Protein AF-A0A6A4HYD0-F1 (afdb_monomer_lite)

pLDDT: mean 85.58, std 15.9, range [44.88, 98.12]

Foldseek 3Di:
DADALVVQVVLQVLLCVLCVVVVWDKDWDPLNVCVVVPPPPGTDRHTDIDTPCCVPDDPVRSLVSSVVPDVVRDDDDDDPDDPPPPPPDDDDDDD

Radius of gyration: 20.58 Å; chains: 1; bounding box: 46×67×31 Å

InterPro domains:
  IPR043519 Nucleotidyltransferase superfamily [SSF81301] (7-66)

Organism: NCBI:txid1447944

Secondary structure (DSSP, 8-state):
-PPPHHHHHHHHHHHHHHHHHTT--EEEEHHHHHHHTT-TT----S-EEEES--TT--HHHHHHHHHHH-TT-------PPPP------------

Sequence (95 aa):
MTPTPKQVRKAARTAINIFNEHGINCCLFGSLACHIYGMRNRDPEDVDLIILNNRGNDAESLKQILVDEDDNFFWVIHKIRAPHTKCCGTGSPGV

Structure (mmCIF, N/CA/C/O backbone):
data_AF-A0A6A4HYD0-F1
#
_entry.id   AF-A0A6A4HYD0-F1
#
loop_
_atom_site.group_PDB
_atom_site.id
_atom_site.type_symbol
_atom_site.label_atom_id
_atom_site.label_alt_id
_atom_site.label_comp_id
_atom_site.label_asym_id
_atom_site.label_entity_id
_atom_site.label_seq_id
_atom_site.pdbx_PDB_ins_code
_atom_site.Cartn_x
_atom_site.Cartn_y
_atom_site.Cartn_z
_atom_site.occupancy
_atom_site.B_iso_or_equiv
_atom_site.auth_seq_id
_atom_site.auth_comp_id
_atom_site.auth_asym_id
_atom_site.auth_atom_id
_atom_site.pdbx_PDB_model_num
ATOM 1 N N . MET A 1 1 ? 20.433 0.684 3.276 1.00 64.06 1 MET A N 1
ATOM 2 C CA . MET A 1 1 ? 20.005 -0.670 2.870 1.00 64.06 1 MET A CA 1
ATOM 3 C C . MET A 1 1 ? 18.794 -0.490 1.977 1.00 64.06 1 MET A C 1
ATOM 5 O O . MET A 1 1 ? 17.846 0.133 2.431 1.00 64.06 1 MET A O 1
ATOM 9 N N . THR A 1 2 ? 18.855 -0.925 0.721 1.00 83.19 2 THR A N 1
ATOM 10 C CA . THR A 1 2 ? 17.749 -0.768 -0.240 1.00 83.19 2 THR A CA 1
ATOM 11 C C . THR A 1 2 ? 16.758 -1.922 -0.062 1.00 83.19 2 THR A C 1
ATOM 13 O O . THR A 1 2 ? 17.210 -3.068 0.050 1.00 83.19 2 THR A O 1
ATOM 16 N N . PRO A 1 3 ? 15.43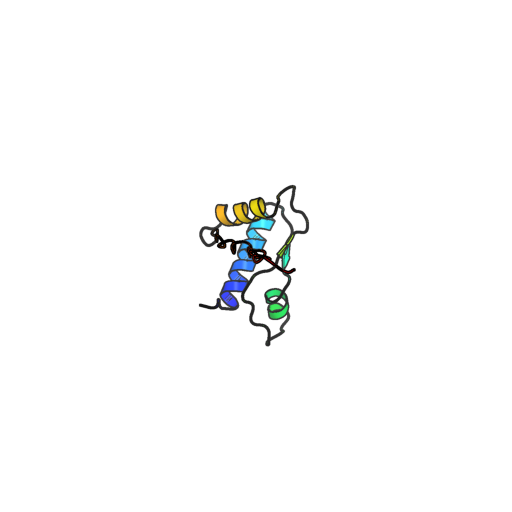8 -1.670 0.023 1.00 88.50 3 PRO A N 1
ATOM 17 C CA . PRO A 1 3 ? 14.458 -2.740 0.162 1.00 88.50 3 PRO A CA 1
ATOM 18 C C . PRO A 1 3 ? 14.412 -3.603 -1.103 1.00 88.50 3 PRO A C 1
ATOM 20 O O . PRO A 1 3 ? 14.593 -3.133 -2.221 1.00 88.50 3 PRO A O 1
ATOM 23 N N . THR A 1 4 ? 14.149 -4.897 -0.934 1.00 91.31 4 THR A N 1
ATOM 24 C CA . THR A 1 4 ? 13.931 -5.797 -2.073 1.00 91.31 4 THR A CA 1
ATOM 25 C C . THR A 1 4 ? 12.551 -5.552 -2.697 1.00 91.31 4 THR A C 1
ATOM 27 O O . THR A 1 4 ? 11.600 -5.255 -1.967 1.00 91.31 4 THR A O 1
ATOM 30 N N . PRO A 1 5 ? 12.348 -5.820 -4.003 1.00 90.00 5 PRO A N 1
ATOM 31 C CA . PRO A 1 5 ? 11.029 -5.686 -4.630 1.00 90.00 5 PRO A CA 1
ATOM 32 C C . PRO A 1 5 ? 9.932 -6.509 -3.936 1.00 90.00 5 PRO A C 1
ATOM 34 O O . PRO A 1 5 ? 8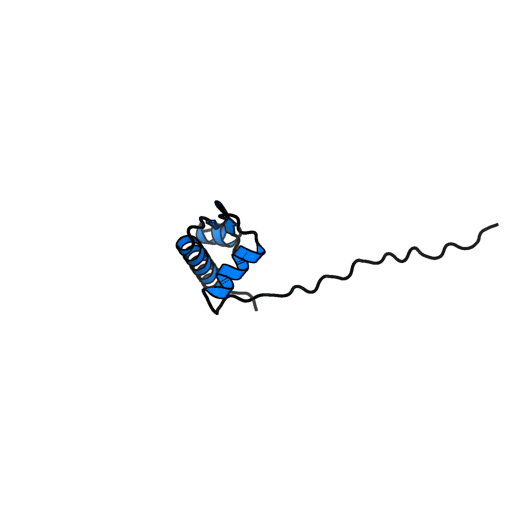.758 -6.145 -3.948 1.00 90.00 5 PRO A O 1
ATOM 37 N N . LYS A 1 6 ? 10.298 -7.631 -3.298 1.00 91.75 6 LYS A N 1
ATOM 38 C CA . LYS A 1 6 ? 9.374 -8.446 -2.498 1.00 91.75 6 LYS A CA 1
ATOM 39 C C . LYS A 1 6 ? 8.910 -7.715 -1.234 1.00 91.75 6 LYS A C 1
ATOM 41 O O . LYS A 1 6 ? 7.734 -7.818 -0.898 1.00 91.75 6 LYS A O 1
ATOM 46 N N . GLN A 1 7 ? 9.803 -6.995 -0.553 1.00 93.12 7 GLN A N 1
ATOM 47 C CA . GLN A 1 7 ? 9.456 -6.187 0.620 1.00 93.12 7 GLN A CA 1
ATOM 48 C C . GLN A 1 7 ? 8.551 -5.019 0.230 1.00 93.12 7 GLN A C 1
ATOM 50 O O . GLN A 1 7 ? 7.510 -4.843 0.853 1.00 93.12 7 GLN A O 1
ATOM 55 N N . VAL A 1 8 ? 8.876 -4.308 -0.854 1.00 94.44 8 VAL A N 1
ATOM 56 C CA . VAL A 1 8 ? 8.061 -3.180 -1.335 1.00 94.44 8 VAL A CA 1
ATOM 57 C C . VAL A 1 8 ? 6.665 -3.650 -1.771 1.00 94.44 8 VAL A C 1
ATOM 59 O O . VAL A 1 8 ? 5.660 -3.068 -1.373 1.00 94.44 8 VAL A O 1
ATOM 62 N N . ARG A 1 9 ? 6.561 -4.792 -2.473 1.00 94.38 9 ARG A N 1
ATOM 63 C CA . ARG A 1 9 ? 5.261 -5.427 -2.779 1.00 94.38 9 ARG A CA 1
ATOM 64 C C . ARG A 1 9 ? 4.468 -5.815 -1.532 1.00 94.38 9 ARG A C 1
ATOM 66 O O . ARG A 1 9 ? 3.243 -5.714 -1.547 1.00 94.38 9 ARG A O 1
ATOM 73 N N . LYS A 1 10 ? 5.138 -6.314 -0.487 1.00 95.69 10 LYS A N 1
ATOM 74 C CA . LYS A 1 10 ? 4.480 -6.670 0.777 1.00 95.69 10 LYS A CA 1
ATOM 75 C C . LYS A 1 10 ? 3.913 -5.415 1.443 1.00 95.69 10 LYS A C 1
ATOM 77 O O . LYS A 1 10 ? 2.731 -5.416 1.756 1.00 95.69 10 LYS A O 1
ATOM 82 N N . ALA A 1 11 ? 4.713 -4.356 1.562 1.00 96.00 11 ALA A N 1
ATOM 83 C CA . ALA A 1 11 ? 4.280 -3.079 2.127 1.00 96.00 11 ALA A CA 1
ATOM 84 C C . ALA A 1 11 ? 3.077 -2.494 1.369 1.00 96.00 11 ALA A C 1
ATOM 86 O O . ALA A 1 11 ? 2.081 -2.131 1.988 1.00 96.00 11 ALA A O 1
ATOM 87 N N . ALA A 1 12 ? 3.118 -2.496 0.031 1.00 96.94 12 ALA A N 1
ATOM 88 C CA . ALA A 1 12 ? 2.004 -2.025 -0.791 1.00 96.94 12 ALA A CA 1
ATOM 89 C C . ALA A 1 12 ? 0.717 -2.822 -0.559 1.00 96.94 12 ALA A C 1
ATOM 91 O O . ALA A 1 12 ? -0.349 -2.237 -0.401 1.00 96.94 12 ALA A O 1
ATOM 92 N N . ARG A 1 13 ? 0.811 -4.157 -0.512 1.00 97.06 13 ARG A N 1
ATOM 93 C CA . ARG A 1 13 ? -0.344 -5.020 -0.233 1.00 97.06 13 ARG A CA 1
ATOM 94 C C . ARG A 1 13 ? -0.950 -4.707 1.132 1.00 97.06 13 ARG A C 1
ATOM 96 O O . ARG A 1 13 ? -2.162 -4.567 1.221 1.00 97.06 13 ARG A O 1
ATOM 103 N N . THR A 1 14 ? -0.116 -4.614 2.163 1.00 97.81 14 THR A N 1
ATOM 104 C CA . THR A 1 14 ? -0.575 -4.326 3.521 1.00 97.81 14 THR A CA 1
ATOM 105 C C . THR A 1 14 ? -1.287 -2.976 3.578 1.00 97.81 14 THR A C 1
ATOM 107 O O . THR A 1 14 ? -2.427 -2.923 4.023 1.00 97.81 14 THR A O 1
ATOM 110 N N . ALA A 1 15 ? -0.683 -1.915 3.031 1.00 97.75 15 ALA A N 1
ATOM 111 C CA . ALA A 1 15 ? -1.293 -0.586 3.023 1.00 97.75 15 ALA A CA 1
ATOM 112 C C . ALA A 1 15 ? -2.638 -0.549 2.273 1.00 97.75 15 ALA A C 1
ATOM 114 O O . ALA A 1 15 ? -3.605 0.028 2.762 1.00 97.75 15 ALA A O 1
ATOM 115 N N . ILE A 1 16 ? -2.724 -1.200 1.106 1.00 97.69 16 ILE A N 1
ATOM 116 C CA . ILE A 1 16 ? -3.970 -1.280 0.326 1.00 97.69 16 ILE A CA 1
ATOM 117 C C . ILE A 1 16 ? -5.058 -2.035 1.100 1.00 97.69 16 ILE A C 1
ATOM 119 O O . ILE A 1 16 ? -6.209 -1.604 1.092 1.00 97.69 16 ILE A O 1
ATOM 123 N N . ASN A 1 17 ? -4.711 -3.141 1.766 1.00 98.12 17 ASN A N 1
ATOM 124 C CA . ASN A 1 17 ? -5.667 -3.914 2.558 1.00 98.12 17 ASN A CA 1
ATOM 125 C C . ASN A 1 17 ? -6.211 -3.099 3.737 1.00 98.12 17 ASN A C 1
ATOM 127 O O . ASN A 1 17 ? -7.427 -3.021 3.884 1.00 98.12 17 ASN A O 1
ATOM 131 N N . ILE A 1 18 ? -5.329 -2.439 4.498 1.00 98.12 18 ILE A N 1
ATOM 132 C CA . ILE A 1 18 ? -5.716 -1.561 5.612 1.00 98.12 18 ILE A CA 1
ATOM 133 C C . ILE A 1 18 ? -6.669 -0.470 5.113 1.00 98.12 18 ILE A C 1
ATOM 135 O O . ILE A 1 18 ? -7.763 -0.293 5.643 1.00 98.12 18 ILE A O 1
ATOM 139 N N . PHE A 1 19 ? -6.313 0.236 4.036 1.00 97.94 19 PHE A N 1
ATOM 140 C CA . PHE A 1 19 ? -7.195 1.266 3.491 1.00 97.94 19 PHE A CA 1
ATOM 141 C C . PHE A 1 19 ? -8.543 0.703 3.036 1.00 97.94 19 PHE A C 1
ATOM 143 O O . PHE A 1 19 ? -9.577 1.300 3.336 1.00 97.94 19 PHE A O 1
ATOM 150 N N . ASN A 1 20 ? -8.563 -0.464 2.393 1.00 97.06 20 ASN A N 1
ATOM 151 C CA . ASN A 1 20 ? -9.803 -1.111 1.979 1.00 97.06 20 ASN A CA 1
ATOM 152 C C . ASN A 1 20 ? -10.701 -1.484 3.177 1.00 97.06 20 ASN A C 1
ATOM 154 O O . ASN A 1 20 ? -11.913 -1.285 3.107 1.00 97.06 20 ASN A O 1
ATOM 158 N N . GLU A 1 21 ? -10.128 -1.959 4.287 1.00 97.56 21 GLU A N 1
ATOM 159 C CA . GLU A 1 21 ? -10.851 -2.248 5.539 1.00 97.56 21 GLU A CA 1
ATOM 160 C C . GLU A 1 21 ? -11.468 -0.984 6.162 1.00 97.56 21 GLU A C 1
ATOM 162 O O . GLU A 1 21 ? -12.578 -1.023 6.692 1.00 97.56 21 GLU A O 1
ATOM 167 N N . HIS A 1 22 ? -10.819 0.169 5.984 1.00 96.69 22 HIS A N 1
ATOM 168 C CA . HIS A 1 22 ? -11.326 1.489 6.384 1.00 96.69 22 HIS A CA 1
ATOM 169 C C . HIS A 1 22 ? -12.256 2.147 5.338 1.00 96.69 22 HIS A C 1
ATOM 171 O O . HIS A 1 22 ? -12.696 3.294 5.502 1.00 96.69 22 HIS A O 1
ATOM 177 N N . GLY A 1 23 ? -12.596 1.440 4.255 1.00 96.94 23 GLY A N 1
ATOM 178 C CA . GLY A 1 23 ? -13.450 1.936 3.167 1.00 96.94 23 GLY A CA 1
ATOM 179 C C . GLY A 1 23 ? -12.793 3.013 2.291 1.00 96.94 23 GLY A C 1
ATOM 180 O O . GLY A 1 23 ? -13.488 3.796 1.633 1.00 96.94 23 GLY A O 1
ATOM 181 N N . ILE A 1 24 ? -11.464 3.083 2.312 1.00 97.94 24 ILE A N 1
ATOM 182 C CA . ILE A 1 24 ? -10.629 3.994 1.533 1.00 97.94 24 ILE A CA 1
ATOM 183 C C . ILE A 1 24 ? -10.091 3.230 0.317 1.00 97.94 24 ILE A C 1
ATOM 185 O O . ILE A 1 24 ? -9.255 2.336 0.402 1.00 97.94 24 ILE A O 1
ATOM 189 N N . ASN A 1 25 ? -10.563 3.623 -0.853 1.00 96.50 25 ASN A N 1
ATOM 190 C CA . ASN A 1 25 ? -10.090 3.182 -2.148 1.00 96.50 25 ASN A CA 1
ATOM 191 C C . ASN A 1 25 ? -8.812 3.939 -2.511 1.00 96.50 25 ASN A C 1
ATOM 193 O O . ASN A 1 25 ? -8.760 5.174 -2.520 1.00 96.50 25 ASN A O 1
ATOM 197 N N . CYS A 1 26 ? -7.796 3.185 -2.901 1.00 97.19 26 CYS A N 1
ATOM 198 C CA . CYS A 1 26 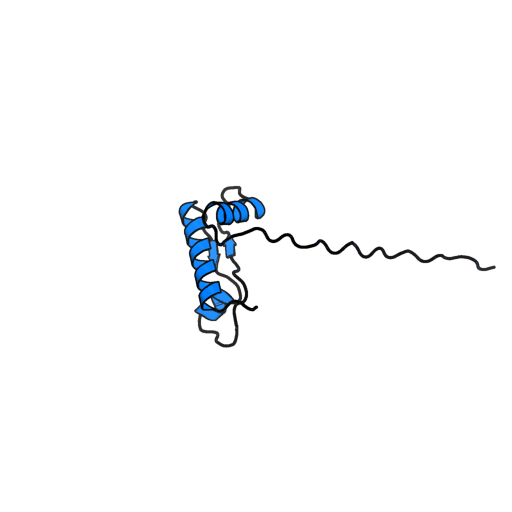? -6.564 3.712 -3.458 1.00 97.19 26 CYS A CA 1
ATOM 199 C C . CYS A 1 26 ? -6.134 2.892 -4.677 1.00 97.19 26 CYS A C 1
ATOM 201 O O . CYS A 1 26 ? -6.598 1.769 -4.887 1.00 97.19 26 CYS A O 1
ATOM 203 N N . CYS A 1 27 ? -5.251 3.453 -5.497 1.00 95.88 27 CYS A N 1
ATOM 204 C CA . CYS A 1 27 ? -4.599 2.718 -6.570 1.00 95.88 27 CYS A CA 1
ATOM 205 C C . CYS A 1 27 ? -3.079 2.844 -6.483 1.00 95.88 27 CYS A C 1
ATOM 207 O O . CYS A 1 27 ? -2.533 3.890 -6.129 1.00 95.88 27 CYS A O 1
ATOM 209 N N . LEU A 1 28 ? -2.404 1.740 -6.802 1.00 95.69 28 LEU A N 1
ATOM 210 C CA . LEU A 1 28 ? -0.954 1.685 -6.864 1.00 95.69 28 LEU A CA 1
ATOM 211 C C . LEU A 1 28 ? -0.460 2.390 -8.127 1.00 95.69 28 LEU A C 1
ATOM 213 O O . LEU A 1 28 ? -0.904 2.081 -9.234 1.00 95.69 28 LEU A O 1
ATOM 217 N N . PHE A 1 29 ? 0.497 3.292 -7.954 1.00 94.12 29 PHE A N 1
ATOM 218 C CA . PHE A 1 29 ? 1.150 4.024 -9.029 1.00 94.12 29 PHE A CA 1
ATOM 219 C C . PHE A 1 29 ? 2.679 3.904 -8.900 1.00 94.12 29 PHE A C 1
ATOM 221 O O . P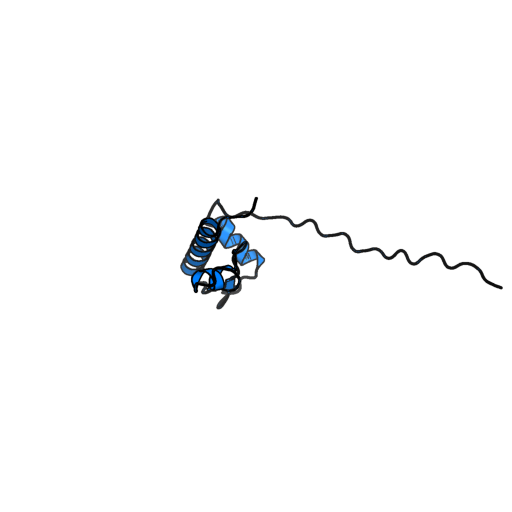HE A 1 29 ? 3.197 3.178 -8.051 1.00 94.12 29 PHE A O 1
ATOM 228 N N . GLY A 1 30 ? 3.416 4.561 -9.793 1.00 91.56 30 GLY A N 1
ATOM 229 C CA . GLY A 1 30 ? 4.858 4.724 -9.654 1.00 91.56 30 GLY A CA 1
ATOM 230 C C . GLY A 1 30 ? 5.686 3.497 -10.029 1.00 91.56 30 GLY A C 1
ATOM 231 O O . GLY A 1 30 ? 5.295 2.651 -10.846 1.00 91.56 30 GLY A O 1
ATOM 232 N N . SER A 1 31 ? 6.892 3.448 -9.465 1.00 91.81 31 SER A N 1
ATOM 233 C CA . SER A 1 31 ? 7.942 2.485 -9.819 1.00 91.81 31 SER A CA 1
ATOM 234 C C . SER A 1 31 ? 7.507 1.036 -9.566 1.00 91.81 31 SER A C 1
ATOM 236 O O . SER A 1 31 ? 7.715 0.165 -10.416 1.00 91.81 31 SER A O 1
ATOM 238 N N . LEU A 1 32 ? 6.817 0.789 -8.447 1.00 93.62 32 LEU A N 1
ATOM 239 C CA . LEU A 1 32 ? 6.309 -0.528 -8.079 1.00 93.62 32 LEU A CA 1
ATOM 240 C C . LEU A 1 32 ? 5.227 -1.024 -9.038 1.00 93.62 32 LEU A C 1
ATOM 242 O O . LEU A 1 32 ? 5.287 -2.180 -9.465 1.00 93.62 32 LEU A O 1
ATOM 246 N N . ALA A 1 33 ? 4.266 -0.171 -9.407 1.00 92.31 33 ALA A N 1
ATOM 247 C CA . ALA A 1 33 ? 3.253 -0.528 -10.398 1.00 92.31 33 ALA A CA 1
ATOM 248 C C . ALA A 1 33 ? 3.922 -0.935 -11.717 1.00 92.31 33 ALA A C 1
ATOM 250 O O . ALA A 1 33 ? 3.660 -2.016 -12.245 1.00 92.31 33 ALA A O 1
ATOM 251 N N . CYS A 1 34 ? 4.863 -0.120 -12.199 1.00 92.19 34 CYS A N 1
ATOM 252 C CA . CYS A 1 34 ? 5.619 -0.400 -13.417 1.00 92.19 34 CYS A CA 1
ATOM 253 C C . CYS A 1 34 ? 6.349 -1.752 -13.361 1.00 92.19 34 CYS A C 1
ATOM 255 O O . CYS A 1 34 ? 6.295 -2.532 -14.315 1.00 92.19 34 CYS A O 1
ATOM 257 N N . HIS A 1 35 ? 6.997 -2.043 -12.230 1.00 91.00 35 HIS A N 1
ATOM 258 C CA . HIS A 1 35 ? 7.692 -3.306 -11.999 1.00 91.00 35 HIS A CA 1
ATOM 259 C C . HIS A 1 35 ? 6.730 -4.508 -12.030 1.00 91.00 35 HIS A C 1
ATOM 261 O O . HIS A 1 35 ? 7.042 -5.531 -12.639 1.00 91.00 35 HIS A O 1
ATOM 267 N N . ILE A 1 36 ? 5.541 -4.390 -11.422 1.00 90.62 36 ILE A N 1
ATOM 268 C CA . ILE A 1 36 ? 4.502 -5.438 -11.447 1.00 90.62 36 ILE A CA 1
ATOM 269 C C . ILE A 1 36 ? 4.010 -5.703 -12.878 1.00 90.62 36 ILE A C 1
ATOM 271 O O . ILE A 1 36 ? 3.808 -6.860 -13.240 1.00 90.62 36 ILE A O 1
ATOM 275 N N . TYR A 1 37 ? 3.901 -4.667 -13.715 1.00 91.19 37 TYR A N 1
ATOM 276 C CA . TYR A 1 37 ? 3.535 -4.789 -15.134 1.00 91.19 37 TYR A CA 1
ATOM 277 C C . TYR A 1 37 ? 4.670 -5.297 -16.045 1.00 91.19 37 TYR A C 1
ATOM 279 O O . TYR A 1 37 ? 4.541 -5.285 -17.267 1.00 91.19 37 TYR A O 1
ATOM 287 N N . GLY A 1 38 ? 5.778 -5.783 -15.477 1.00 89.31 38 GLY A N 1
ATOM 288 C CA . GLY A 1 38 ? 6.833 -6.463 -16.228 1.00 89.31 38 GLY A CA 1
ATOM 289 C C . GLY A 1 38 ? 7.965 -5.560 -16.718 1.00 89.31 38 GLY A C 1
ATOM 290 O O . GLY A 1 38 ? 8.840 -6.038 -17.442 1.00 89.31 38 GLY A O 1
ATOM 291 N N . MET A 1 39 ? 8.016 -4.288 -16.304 1.00 88.38 39 MET A N 1
ATOM 292 C CA . MET A 1 39 ? 9.189 -3.445 -16.553 1.00 88.38 39 MET A CA 1
ATOM 293 C C . MET A 1 39 ? 10.353 -3.867 -15.645 1.00 88.38 39 MET A C 1
ATOM 295 O O . MET A 1 39 ? 10.445 -3.454 -14.492 1.00 88.38 39 MET A O 1
ATOM 299 N N . ARG A 1 40 ? 11.269 -4.682 -16.182 1.00 77.81 40 ARG A N 1
ATOM 300 C CA . ARG A 1 40 ? 12.398 -5.269 -15.432 1.00 77.81 40 ARG A CA 1
ATOM 301 C C . ARG A 1 40 ? 13.534 -4.295 -15.095 1.00 77.81 40 ARG A C 1
ATOM 303 O O . ARG A 1 40 ? 14.343 -4.615 -14.238 1.00 77.81 40 ARG A O 1
ATOM 310 N N . ASN A 1 41 ? 13.586 -3.123 -15.733 1.00 78.50 41 ASN A N 1
ATOM 311 C CA . ASN A 1 41 ? 14.639 -2.113 -15.525 1.00 78.50 41 ASN A CA 1
ATOM 312 C C . ASN A 1 41 ? 14.267 -1.047 -14.477 1.00 78.50 41 ASN A C 1
ATOM 314 O O . ASN A 1 41 ? 14.916 -0.007 -14.390 1.00 78.50 41 ASN A O 1
ATOM 318 N N . ARG A 1 42 ? 13.187 -1.262 -13.722 1.00 73.06 42 ARG A N 1
ATOM 319 C CA . ARG A 1 42 ? 12.770 -0.397 -12.617 1.00 73.06 42 ARG A CA 1
ATOM 320 C C . ARG A 1 42 ? 12.818 -1.222 -11.341 1.00 73.06 42 ARG A C 1
ATOM 322 O O . ARG A 1 42 ? 11.999 -2.126 -11.174 1.00 73.06 42 ARG A O 1
ATOM 329 N N . ASP A 1 43 ? 13.753 -0.902 -10.461 1.00 82.94 43 ASP A N 1
ATOM 330 C CA . ASP A 1 43 ? 13.759 -1.426 -9.102 1.00 82.94 43 ASP A CA 1
ATOM 331 C C . ASP A 1 43 ? 12.912 -0.496 -8.227 1.00 82.94 43 ASP A C 1
ATOM 333 O O . ASP A 1 43 ? 13.216 0.694 -8.139 1.00 82.94 43 ASP A O 1
ATOM 337 N N . PRO A 1 44 ? 11.801 -0.982 -7.651 1.00 87.31 44 PRO A N 1
ATOM 338 C CA . PRO A 1 44 ? 10.977 -0.161 -6.786 1.00 87.31 44 PRO A CA 1
ATOM 339 C C . PRO A 1 44 ? 11.647 -0.003 -5.426 1.00 87.31 44 PRO A C 1
ATOM 341 O O . PRO A 1 44 ? 12.003 -0.994 -4.786 1.00 87.31 44 PRO A O 1
ATOM 344 N N . GLU A 1 45 ? 11.783 1.241 -4.987 1.00 90.19 45 GLU A N 1
ATOM 345 C CA . GLU A 1 45 ? 12.338 1.587 -3.675 1.00 90.19 45 GLU A CA 1
ATOM 346 C C . GLU A 1 45 ? 11.232 1.953 -2.676 1.00 90.19 45 GLU A C 1
ATOM 348 O O . GLU A 1 45 ? 11.390 1.765 -1.471 1.00 90.19 45 GLU A O 1
ATOM 353 N N . ASP A 1 46 ? 10.093 2.411 -3.190 1.00 91.94 46 ASP A N 1
ATOM 354 C CA . ASP A 1 46 ? 8.975 2.995 -2.465 1.00 91.94 46 ASP A CA 1
ATOM 355 C C . ASP A 1 46 ? 7.609 2.534 -3.011 1.00 91.94 46 ASP A C 1
ATOM 357 O O . ASP A 1 46 ? 7.493 1.829 -4.020 1.00 91.94 46 ASP A O 1
ATOM 361 N N . VAL A 1 47 ? 6.555 2.884 -2.270 1.00 94.19 47 VAL A N 1
ATOM 362 C CA . VAL A 1 47 ? 5.158 2.609 -2.617 1.00 94.19 47 VAL A CA 1
ATOM 363 C C . VAL A 1 47 ? 4.440 3.937 -2.819 1.00 94.19 47 VAL A C 1
ATOM 365 O O . VAL A 1 47 ? 4.223 4.670 -1.858 1.00 94.19 47 VAL A O 1
ATOM 368 N N . ASP A 1 48 ? 4.004 4.198 -4.049 1.00 95.00 48 ASP A N 1
ATOM 369 C CA . ASP A 1 48 ? 3.168 5.351 -4.377 1.00 95.00 48 ASP A CA 1
ATOM 370 C C . ASP A 1 48 ? 1.699 4.930 -4.473 1.00 95.00 48 ASP A C 1
ATOM 372 O O . ASP A 1 48 ? 1.331 4.084 -5.296 1.00 95.00 48 ASP A O 1
ATOM 376 N N . LEU A 1 49 ? 0.841 5.542 -3.657 1.00 96.19 49 LEU A N 1
ATOM 377 C CA . LEU A 1 49 ? -0.606 5.328 -3.690 1.00 96.19 49 LEU A CA 1
ATOM 378 C C . LEU A 1 49 ? -1.322 6.626 -4.053 1.00 96.19 49 LEU A C 1
ATOM 380 O O . LEU A 1 49 ? -1.089 7.670 -3.446 1.00 96.19 49 LEU A O 1
ATOM 384 N N . ILE A 1 50 ? -2.245 6.546 -5.008 1.00 96.31 50 ILE A N 1
ATOM 385 C CA . ILE A 1 50 ? -3.220 7.607 -5.261 1.00 96.31 50 ILE A CA 1
ATOM 386 C C . ILE A 1 50 ? -4.481 7.259 -4.478 1.00 96.31 50 ILE A C 1
ATOM 388 O O . ILE A 1 50 ? -5.057 6.187 -4.658 1.00 96.31 50 ILE A O 1
ATOM 392 N N . ILE A 1 51 ? -4.918 8.169 -3.614 1.00 97.00 51 ILE A N 1
ATOM 393 C CA . ILE A 1 51 ? -6.135 8.006 -2.818 1.00 97.00 51 ILE A CA 1
ATOM 394 C C . ILE A 1 51 ? -7.326 8.516 -3.630 1.00 97.00 51 ILE A C 1
ATOM 396 O O . ILE A 1 51 ? -7.343 9.670 -4.051 1.00 97.00 51 ILE A O 1
ATOM 400 N N . LEU A 1 52 ? -8.316 7.653 -3.860 1.00 96.50 52 LEU A N 1
ATOM 401 C CA . LEU A 1 52 ? -9.479 7.953 -4.703 1.00 96.50 52 LEU A CA 1
ATOM 402 C C . LEU A 1 52 ? -10.647 8.531 -3.891 1.00 96.50 52 LEU A C 1
ATOM 404 O O . LEU A 1 52 ? -11.426 9.328 -4.407 1.00 96.50 52 LEU A O 1
ATOM 408 N N . ASN A 1 53 ? -10.767 8.154 -2.617 1.00 95.81 53 ASN A N 1
ATOM 409 C CA . ASN A 1 53 ? -11.729 8.713 -1.667 1.00 95.81 53 ASN A CA 1
ATOM 410 C C . ASN A 1 53 ? -11.098 8.797 -0.266 1.00 95.81 53 ASN A C 1
ATOM 412 O O . ASN A 1 53 ? -11.015 7.837 0.488 1.00 95.81 53 ASN A O 1
ATOM 416 N N . ASN A 1 54 ? -10.680 9.988 0.139 1.00 90.06 54 ASN A N 1
ATOM 417 C CA . ASN A 1 54 ? -10.018 10.151 1.433 1.00 90.06 54 ASN A CA 1
ATOM 418 C C . ASN A 1 54 ? -10.974 10.105 2.642 1.00 90.06 54 ASN A C 1
ATOM 420 O O . ASN A 1 54 ? -10.511 10.119 3.776 1.00 90.06 54 ASN A O 1
ATOM 424 N N . ARG A 1 55 ? -12.299 10.074 2.433 1.00 94.69 55 ARG A N 1
ATOM 425 C CA . ARG A 1 55 ? -13.327 10.109 3.495 1.00 94.69 55 ARG A CA 1
ATOM 426 C C . ARG A 1 55 ? -13.149 11.266 4.497 1.00 94.69 55 ARG A C 1
ATOM 428 O O . ARG A 1 55 ? -13.534 11.141 5.653 1.00 94.69 55 ARG A O 1
ATOM 435 N N . GLY A 1 56 ? -12.574 12.386 4.054 1.00 94.00 56 GLY A N 1
ATOM 436 C CA . GLY A 1 56 ? -12.271 13.536 4.914 1.00 94.00 56 GLY A CA 1
ATOM 437 C C . GLY A 1 56 ? -10.927 13.461 5.649 1.00 94.00 56 GLY A C 1
ATOM 438 O O . GLY A 1 56 ? -10.584 14.412 6.342 1.00 94.00 56 GLY A O 1
ATOM 439 N N . ASN A 1 57 ? -10.149 12.390 5.470 1.00 95.88 57 ASN A N 1
ATOM 440 C CA . ASN A 1 57 ? -8.785 12.294 5.984 1.00 95.88 57 ASN A CA 1
ATOM 441 C C . ASN A 1 57 ? -7.820 13.129 5.134 1.00 95.88 57 ASN A C 1
ATOM 443 O O . ASN A 1 57 ? -7.898 13.155 3.901 1.00 95.88 57 ASN A O 1
ATOM 447 N N . ASP A 1 58 ? -6.871 13.778 5.794 1.00 95.31 58 ASP A N 1
ATOM 448 C CA . ASP A 1 58 ? -5.696 14.347 5.146 1.00 95.31 58 ASP A CA 1
ATOM 449 C C . ASP A 1 58 ? -4.550 13.323 5.084 1.00 95.31 58 ASP A C 1
ATOM 451 O O . ASP A 1 58 ? -4.673 12.178 5.523 1.00 95.31 58 ASP A O 1
ATOM 455 N N . ALA A 1 59 ? -3.419 13.719 4.498 1.00 92.69 59 ALA A N 1
ATOM 456 C CA . ALA A 1 59 ? -2.279 12.824 4.327 1.00 92.69 59 ALA A CA 1
ATOM 457 C C . ALA A 1 59 ? -1.696 12.324 5.659 1.00 92.69 59 ALA A C 1
ATOM 459 O O . ALA A 1 59 ? -1.234 11.188 5.723 1.00 92.69 59 ALA A O 1
ATOM 460 N N . GLU A 1 60 ? -1.706 13.145 6.710 1.00 93.12 60 GLU A N 1
ATOM 461 C CA . GLU A 1 60 ? -1.160 12.763 8.016 1.00 93.12 60 GLU A CA 1
ATOM 462 C C . GLU A 1 60 ? -2.093 11.784 8.732 1.00 93.12 60 GLU A C 1
ATOM 464 O O . GLU A 1 60 ? -1.635 10.773 9.257 1.00 93.12 60 GLU A O 1
ATOM 469 N N . SER A 1 61 ? -3.404 12.006 8.646 1.00 95.62 61 SER A N 1
ATOM 470 C CA . SER A 1 61 ? -4.418 11.095 9.182 1.00 95.62 61 SER A CA 1
ATOM 471 C C . SER A 1 61 ? -4.370 9.733 8.482 1.00 95.62 61 SER A C 1
ATOM 473 O O . SER A 1 61 ? -4.432 8.695 9.132 1.00 95.62 61 SER A O 1
ATOM 475 N N . LEU A 1 62 ? -4.173 9.711 7.158 1.00 96.31 62 LEU A N 1
ATOM 476 C CA . LEU A 1 62 ? -4.013 8.463 6.401 1.00 96.31 62 LEU A CA 1
ATOM 477 C C . LEU A 1 62 ? -2.752 7.688 6.797 1.00 96.31 62 LEU A C 1
ATOM 479 O O . LEU A 1 62 ? -2.789 6.462 6.876 1.00 96.31 62 LEU A O 1
ATOM 483 N N . LYS A 1 63 ? -1.638 8.380 7.055 1.00 94.62 63 LYS A N 1
ATOM 484 C CA . LYS A 1 63 ? -0.424 7.740 7.582 1.00 94.62 63 LYS A CA 1
ATOM 485 C C . LYS A 1 63 ? -0.646 7.203 8.991 1.00 94.62 63 LYS A C 1
ATOM 487 O O . LYS A 1 63 ? -0.165 6.114 9.283 1.00 94.62 63 LYS A O 1
ATOM 492 N N . GLN A 1 64 ? -1.385 7.930 9.831 1.00 96.62 64 GLN A N 1
ATOM 493 C CA . GLN A 1 64 ? -1.694 7.486 11.187 1.00 96.62 64 GLN A CA 1
ATOM 494 C C . GLN A 1 64 ? -2.494 6.177 11.179 1.00 96.62 64 GLN A C 1
ATOM 496 O O . GLN A 1 64 ? -2.121 5.261 11.897 1.00 96.62 64 GLN A O 1
ATOM 501 N N . ILE A 1 65 ? -3.482 6.034 10.286 1.00 97.06 65 ILE A N 1
ATOM 502 C CA . ILE A 1 65 ? -4.228 4.774 10.106 1.00 97.06 65 ILE A CA 1
ATOM 503 C C . ILE A 1 65 ? -3.284 3.597 9.809 1.00 97.06 65 ILE A C 1
ATOM 505 O O . ILE A 1 65 ? -3.450 2.521 10.367 1.00 97.06 65 ILE A O 1
ATOM 509 N N . LEU A 1 66 ? -2.275 3.785 8.951 1.00 97.12 66 LEU A N 1
ATOM 510 C CA . LEU A 1 66 ? -1.313 2.717 8.648 1.00 97.12 66 LEU A CA 1
ATOM 511 C C . LEU A 1 66 ? -0.473 2.323 9.870 1.00 97.12 66 LEU A C 1
ATOM 513 O O . LEU A 1 66 ? -0.206 1.141 10.058 1.00 97.12 66 LEU A O 1
ATOM 517 N N . VAL A 1 67 ? -0.049 3.306 10.671 1.00 96.75 67 VAL A N 1
ATOM 518 C CA . VAL A 1 67 ? 0.743 3.088 11.894 1.00 96.75 67 VAL A CA 1
ATOM 519 C C . VAL A 1 67 ? -0.090 2.418 12.988 1.00 96.75 67 VAL A C 1
ATOM 521 O O . VAL A 1 67 ? 0.436 1.582 13.714 1.00 96.75 67 VAL A O 1
ATOM 524 N N . ASP A 1 68 ? -1.372 2.765 13.101 1.00 96.81 68 ASP A N 1
ATOM 525 C CA . ASP A 1 68 ? -2.264 2.215 14.126 1.00 96.81 68 ASP A CA 1
ATOM 526 C C . ASP A 1 68 ? -2.639 0.745 13.859 1.00 96.81 68 ASP A C 1
ATOM 528 O O . ASP A 1 68 ? -2.916 0.005 14.801 1.00 96.81 68 ASP A O 1
ATOM 532 N N . GLU A 1 69 ? -2.648 0.316 12.592 1.00 97.56 69 GLU A N 1
ATOM 533 C CA . GLU A 1 69 ? -3.124 -1.015 12.180 1.00 97.56 69 GLU A CA 1
ATOM 534 C C . GLU A 1 69 ? -2.006 -2.056 11.983 1.00 97.56 69 GLU A C 1
ATOM 536 O O . GLU A 1 69 ? -2.259 -3.258 12.076 1.00 97.56 69 GLU A O 1
ATOM 541 N N . ASP A 1 70 ? -0.764 -1.646 11.699 1.00 95.81 70 ASP A N 1
ATOM 542 C CA . ASP A 1 70 ? 0.350 -2.582 11.492 1.00 95.81 70 ASP A CA 1
ATOM 543 C C . ASP A 1 70 ? 1.672 -2.031 12.057 1.00 95.81 70 ASP A C 1
ATOM 545 O O . ASP A 1 70 ? 2.221 -1.041 11.572 1.00 95.81 70 ASP A O 1
ATOM 549 N N . ASP A 1 71 ? 2.230 -2.750 13.042 1.00 94.88 71 ASP A N 1
ATOM 550 C CA . ASP A 1 71 ? 3.470 -2.412 13.765 1.00 94.88 71 ASP A CA 1
ATOM 551 C C . ASP A 1 71 ? 4.725 -2.287 12.871 1.00 94.88 71 ASP A C 1
ATOM 553 O O . ASP A 1 71 ? 5.786 -1.849 13.325 1.00 94.88 71 ASP A O 1
ATOM 557 N N . ASN A 1 72 ? 4.659 -2.698 11.599 1.00 92.06 72 ASN A N 1
ATOM 558 C CA . ASN A 1 72 ? 5.744 -2.493 10.637 1.00 92.06 72 ASN A CA 1
ATOM 559 C C . ASN A 1 72 ? 5.722 -1.090 10.006 1.00 92.06 72 ASN A C 1
ATOM 561 O O . ASN A 1 72 ? 6.686 -0.734 9.318 1.00 92.06 72 ASN A O 1
ATOM 565 N N . PHE A 1 73 ? 4.665 -0.299 10.210 1.00 92.62 73 PHE A N 1
ATOM 566 C CA . PHE A 1 73 ? 4.606 1.105 9.814 1.00 92.62 73 PHE A CA 1
ATOM 567 C C . PHE A 1 73 ? 4.993 2.010 10.980 1.00 92.62 73 PHE A C 1
ATOM 569 O O . PHE A 1 73 ? 4.570 1.836 12.116 1.00 92.62 73 PHE A O 1
ATOM 576 N N . PHE A 1 74 ? 5.816 3.015 10.690 1.00 92.00 74 PHE A N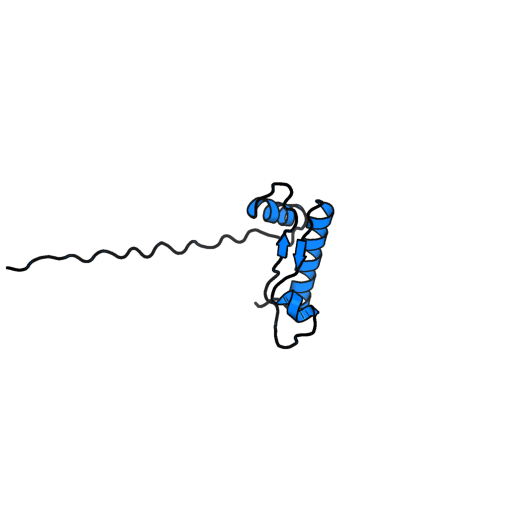 1
ATOM 577 C CA . PHE A 1 74 ? 6.278 3.972 11.685 1.00 92.00 74 PHE A CA 1
ATOM 578 C C . PHE A 1 74 ? 6.528 5.339 11.055 1.00 92.00 74 PHE A C 1
ATOM 580 O O . PHE A 1 74 ? 6.795 5.472 9.857 1.00 92.00 74 PHE A O 1
ATOM 587 N N . TRP A 1 75 ? 6.482 6.370 11.891 1.00 88.56 75 TRP A N 1
ATOM 588 C CA . TRP A 1 75 ? 6.791 7.733 11.491 1.00 88.56 75 TRP A CA 1
ATOM 589 C C . TRP A 1 75 ? 8.287 7.922 11.250 1.00 88.56 75 TRP A C 1
ATOM 591 O O . TRP A 1 75 ? 9.122 7.598 12.096 1.00 88.56 75 TRP A O 1
ATOM 601 N N . VAL A 1 76 ? 8.629 8.537 10.119 1.00 82.88 76 VAL A N 1
ATOM 602 C CA . VAL A 1 76 ? 9.980 9.039 9.860 1.00 82.88 76 VAL A CA 1
ATOM 603 C C . VAL A 1 76 ? 9.952 10.558 9.940 1.00 82.88 76 VAL A C 1
ATOM 605 O O . VAL A 1 76 ? 9.354 11.233 9.103 1.00 82.88 76 VAL A O 1
ATOM 608 N N . ILE A 1 77 ? 10.622 11.114 10.948 1.00 76.38 77 ILE A N 1
ATOM 609 C CA . ILE A 1 77 ? 10.789 12.563 11.065 1.00 76.38 77 ILE A CA 1
ATOM 610 C C . ILE A 1 77 ? 11.895 12.990 10.101 1.00 76.38 77 ILE A C 1
ATOM 612 O O . ILE A 1 77 ? 13.078 12.724 10.323 1.00 76.38 77 ILE A O 1
ATOM 616 N N . HIS A 1 78 ? 11.525 13.687 9.029 1.00 69.06 78 HIS A N 1
ATOM 617 C CA . HIS A 1 78 ? 12.508 14.314 8.155 1.00 69.06 78 HIS A CA 1
ATOM 618 C C . HIS A 1 78 ? 13.055 15.582 8.815 1.00 69.06 78 HIS A C 1
ATOM 620 O O . HIS A 1 78 ? 12.311 16.489 9.188 1.00 69.06 78 HIS A O 1
ATOM 626 N N . LYS A 1 79 ? 14.384 15.670 8.940 1.00 62.28 79 LYS A N 1
ATOM 627 C CA . LYS A 1 79 ? 15.053 16.888 9.401 1.00 62.28 79 LYS A CA 1
ATOM 628 C C . LYS A 1 79 ? 14.804 17.992 8.375 1.00 62.28 79 LYS A C 1
ATOM 630 O O . LYS A 1 79 ? 15.318 17.925 7.259 1.00 62.28 79 LYS A O 1
ATOM 635 N N . ILE A 1 80 ? 14.016 18.998 8.748 1.00 65.50 80 ILE A N 1
ATOM 636 C CA . ILE A 1 80 ? 13.796 20.183 7.916 1.00 65.50 80 ILE A CA 1
ATOM 637 C C . ILE A 1 80 ? 15.170 20.810 7.649 1.00 65.50 80 ILE A C 1
ATOM 639 O O . ILE A 1 80 ? 15.896 21.162 8.583 1.00 65.50 80 ILE A O 1
ATOM 643 N N . ARG A 1 81 ? 15.562 20.911 6.371 1.00 58.00 81 ARG A N 1
ATOM 644 C CA . ARG A 1 81 ? 16.737 21.698 5.982 1.00 58.00 81 ARG A CA 1
ATOM 645 C C . ARG A 1 81 ? 16.467 23.138 6.405 1.00 58.00 81 ARG A C 1
ATOM 647 O O . ARG A 1 81 ? 15.477 23.719 5.968 1.00 58.00 81 ARG A O 1
ATOM 654 N N . ALA A 1 82 ? 17.332 23.684 7.261 1.00 58.22 82 ALA A N 1
ATOM 655 C CA . ALA A 1 82 ? 17.269 25.087 7.641 1.00 58.22 82 ALA A CA 1
ATOM 656 C C . ALA A 1 82 ? 17.168 25.950 6.369 1.00 58.22 82 ALA A C 1
ATOM 658 O O . ALA A 1 82 ? 17.847 25.640 5.381 1.00 58.22 82 ALA A O 1
ATOM 659 N N . PRO A 1 83 ? 16.322 26.995 6.359 1.00 56.72 83 PRO A N 1
ATOM 660 C CA . PRO A 1 83 ? 16.253 27.895 5.221 1.00 56.72 83 PRO A CA 1
ATOM 661 C C . PRO A 1 83 ? 17.657 28.439 4.955 1.00 56.72 83 PRO A C 1
ATOM 663 O O . PRO A 1 83 ? 18.356 28.837 5.887 1.00 56.72 83 PRO A O 1
ATOM 666 N N . HIS A 1 84 ? 18.077 28.439 3.687 1.00 53.94 84 HIS A N 1
ATOM 667 C CA . HIS A 1 84 ? 19.269 29.164 3.261 1.00 53.94 84 HIS A CA 1
ATOM 668 C C . HIS A 1 84 ? 19.061 30.641 3.613 1.00 53.94 84 HIS A C 1
ATOM 670 O O . HIS A 1 84 ? 18.451 31.393 2.852 1.00 53.94 84 HIS A O 1
ATOM 676 N N . THR A 1 85 ? 19.556 31.071 4.770 1.00 55.84 85 THR A N 1
ATOM 677 C CA . THR A 1 85 ? 19.744 32.480 5.074 1.00 55.84 85 THR A CA 1
ATOM 678 C C . THR A 1 85 ? 20.806 32.986 4.109 1.00 55.84 85 THR A C 1
ATOM 680 O O . THR A 1 85 ? 22.007 32.828 4.318 1.00 55.84 85 THR A O 1
ATOM 683 N N . LYS A 1 86 ? 20.373 33.582 2.993 1.00 53.94 86 LYS A N 1
ATOM 684 C CA . LYS A 1 86 ? 21.225 34.534 2.285 1.00 53.94 86 LYS A CA 1
ATOM 685 C C . LYS A 1 86 ? 21.440 35.6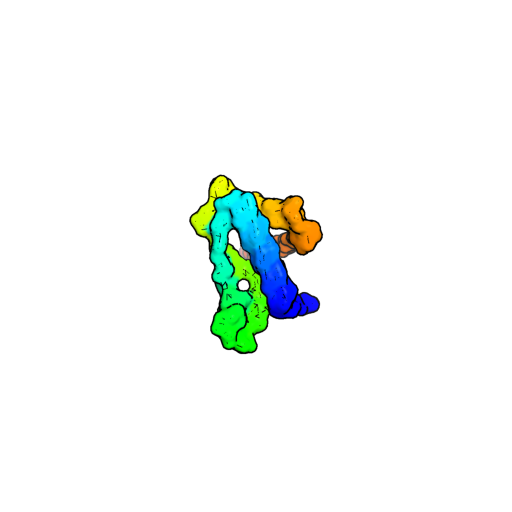89 3.257 1.00 53.94 86 LYS A C 1
ATOM 687 O O . LYS A 1 86 ? 20.579 36.550 3.394 1.00 53.94 86 LYS A O 1
ATOM 692 N N . CYS A 1 87 ? 22.566 35.679 3.963 1.00 54.31 87 CYS A N 1
ATOM 693 C CA . CYS A 1 87 ? 23.094 36.885 4.574 1.00 54.31 87 CYS A CA 1
ATOM 694 C C . CYS A 1 87 ? 23.270 37.892 3.433 1.00 54.31 87 CYS A C 1
ATOM 696 O O . CYS A 1 87 ? 24.151 37.718 2.590 1.00 54.31 87 CYS A O 1
ATOM 698 N N . CYS A 1 88 ? 22.391 38.893 3.348 1.00 53.12 88 CYS A N 1
ATOM 699 C CA . CYS A 1 88 ? 22.643 40.063 2.521 1.00 53.12 88 CYS A CA 1
ATOM 700 C C . CYS A 1 88 ? 23.946 40.675 3.031 1.00 53.12 88 CYS A C 1
ATOM 702 O O . CYS A 1 88 ? 24.015 41.172 4.155 1.00 53.12 88 CYS A O 1
ATOM 704 N N . GLY A 1 89 ? 24.992 40.518 2.223 1.00 49.38 89 GLY A N 1
ATOM 705 C CA . GLY A 1 89 ? 26.311 41.047 2.491 1.00 49.38 89 GLY A CA 1
ATOM 706 C C . GLY A 1 89 ? 26.244 42.551 2.709 1.00 49.38 89 GLY A C 1
ATOM 707 O O . GLY A 1 89 ? 25.552 43.282 2.003 1.00 49.38 89 GLY A O 1
ATOM 708 N N . THR A 1 90 ? 26.984 42.969 3.721 1.00 56.53 90 THR A N 1
ATOM 709 C CA . THR A 1 90 ? 27.407 44.330 4.013 1.00 56.53 90 THR A CA 1
ATOM 710 C C . THR A 1 90 ? 27.795 45.090 2.743 1.00 56.53 90 THR A C 1
ATOM 712 O O . THR A 1 90 ? 28.797 44.766 2.107 1.00 56.53 90 THR A O 1
ATOM 715 N N . GLY A 1 91 ? 27.024 46.120 2.401 1.00 44.88 91 GLY A N 1
ATOM 716 C CA . GLY A 1 91 ? 27.432 47.169 1.475 1.00 44.88 91 GLY A CA 1
ATOM 717 C C . GLY A 1 91 ? 27.790 48.428 2.260 1.00 44.88 91 GLY A C 1
ATOM 718 O O . GLY A 1 91 ? 26.919 49.142 2.744 1.00 44.88 91 GLY A O 1
ATOM 719 N N . SER A 1 92 ? 29.077 48.696 2.410 1.00 50.69 92 SER A N 1
ATOM 720 C CA . SER A 1 92 ? 29.646 50.010 2.734 1.00 50.69 92 SER A CA 1
ATOM 721 C C . SER A 1 92 ? 31.010 50.077 2.044 1.00 50.69 92 SER A C 1
ATOM 723 O O . SER A 1 92 ? 31.613 49.016 1.866 1.00 50.69 92 SER A O 1
ATOM 725 N N . PRO A 1 93 ? 31.606 51.252 1.792 1.00 62.06 93 PRO A N 1
ATOM 726 C CA . PRO A 1 93 ? 31.079 52.566 1.407 1.00 62.06 93 PRO A CA 1
ATOM 727 C C . PRO A 1 93 ? 31.634 52.986 0.016 1.00 62.06 93 PRO A C 1
ATOM 729 O O . PRO A 1 93 ? 32.554 52.353 -0.498 1.00 62.06 93 PRO A O 1
ATOM 732 N N . GLY A 1 94 ? 31.127 54.053 -0.613 1.00 45.88 94 GLY A N 1
ATOM 733 C CA . GLY A 1 94 ? 31.672 54.498 -1.904 1.00 45.88 94 GLY A CA 1
ATOM 734 C C . GLY A 1 94 ? 31.251 55.901 -2.337 1.00 45.88 94 GLY A C 1
ATOM 735 O O . GLY A 1 94 ? 30.219 56.024 -2.981 1.00 45.88 94 GLY A O 1
ATOM 736 N N . VAL A 1 95 ? 32.125 56.862 -1.994 1.00 45.69 95 VAL A N 1
ATOM 737 C CA . VAL A 1 95 ? 32.356 58.236 -2.512 1.00 45.69 95 VAL A CA 1
ATOM 738 C C . VAL A 1 95 ? 31.203 59.237 -2.459 1.00 45.69 95 VAL A C 1
ATOM 740 O O . VAL A 1 95 ? 30.238 59.110 -3.238 1.00 45.69 95 VAL A O 1
#